Protein AF-R7UUV2-F1 (afdb_monomer)

Mean predicted aligned error: 17.32 Å

Secondary structure (DSSP, 8-state):
--PPPP-------HHHHHHHHHHHHHHHHHHHHHHHHHTPPP----TT-EEEEBPSS--TTS-SB-SS-EEEEEEETTEEEEE-TTS-EEEEEGGGEEE---------------------------------PPP-S-----PPPGGGTT-----

Foldseek 3Di:
DDDDDPPPPPPVPVVVVVVVVVVVVVVVVVVVVVCVVVVPDDDDDDFQFWKWFADPDDDPPDDRTDPFIWTFHDDDPQWTWTAGPVGDIDIDGVVRIDTDDDPPPDPPPDPDPDPDDPDPPDPDDDDDDDPDDDDPDPPDPDDDDPVCPPDDDDD

Solvent-accessible surface area (backbone atoms only — not comparable to full-atom values): 10470 Å² total; per-residue (Å²): 134,87,80,81,77,76,81,74,81,69,75,87,46,70,65,60,50,52,52,52,48,54,52,52,51,52,51,51,52,55,50,50,54,53,34,62,75,69,64,64,73,92,81,88,79,56,77,67,40,43,26,27,43,51,52,86,88,62,60,95,86,50,64,65,46,42,86,69,63,24,34,28,73,43,71,59,86,58,39,33,30,29,34,33,95,86,70,55,74,50,75,45,52,52,91,46,48,44,82,55,82,82,67,96,68,76,87,74,88,66,93,71,92,71,96,73,82,83,84,77,78,72,82,79,76,87,74,75,84,79,81,74,82,77,75,95,62,84,86,67,85,81,74,78,62,80,88,58,76,80,68,75,82,89,126

Structure (mmCIF, N/CA/C/O backbone):
data_AF-R7UUV2-F1
#
_entry.id   AF-R7UUV2-F1
#
loop_
_atom_site.group_PDB
_atom_site.id
_atom_site.type_symbol
_atom_site.label_atom_id
_atom_site.label_alt_id
_atom_site.label_comp_id
_atom_site.label_asym_id
_atom_site.label_entity_id
_atom_site.label_seq_id
_atom_site.pdbx_PDB_ins_code
_atom_site.Cartn_x
_atom_site.Cartn_y
_atom_site.Cartn_z
_atom_site.occupancy
_atom_site.B_iso_or_equiv
_atom_site.auth_seq_id
_atom_site.auth_comp_id
_atom_site.auth_asym_id
_atom_site.auth_atom_id
_atom_site.pdbx_PDB_model_num
ATOM 1 N N . MET A 1 1 ? 4.818 33.704 -16.073 1.00 50.44 1 MET A N 1
ATOM 2 C CA . MET A 1 1 ? 4.146 32.398 -16.264 1.00 50.44 1 MET A CA 1
ATOM 3 C C . MET A 1 1 ? 5.160 31.383 -16.778 1.00 50.44 1 MET A C 1
ATOM 5 O O . MET A 1 1 ? 5.879 31.710 -17.710 1.00 50.44 1 MET A O 1
ATOM 9 N N . ARG A 1 2 ? 5.256 30.185 -16.184 1.00 53.50 2 ARG A N 1
ATOM 10 C CA . ARG A 1 2 ? 6.061 29.077 -16.735 1.00 53.50 2 ARG A CA 1
ATOM 11 C C . ARG A 1 2 ? 5.182 28.264 -17.689 1.00 53.50 2 ARG A C 1
ATOM 13 O O . ARG A 1 2 ? 4.262 27.591 -17.234 1.00 53.50 2 ARG A O 1
ATOM 20 N N . GLY A 1 3 ? 5.444 28.354 -18.990 1.00 66.69 3 GLY A N 1
ATOM 21 C CA . GLY A 1 3 ? 4.808 27.497 -19.991 1.00 66.69 3 GLY A CA 1
ATOM 22 C C . GLY A 1 3 ? 5.299 26.055 -19.858 1.00 66.69 3 GLY A C 1
ATOM 23 O O . GLY A 1 3 ? 6.485 25.821 -19.623 1.00 66.69 3 GLY A O 1
ATOM 24 N N . LYS A 1 4 ? 4.391 25.083 -19.977 1.00 71.19 4 LYS A N 1
ATOM 25 C CA . LYS A 1 4 ? 4.761 23.670 -20.115 1.00 71.19 4 LYS A CA 1
ATOM 26 C C . LYS A 1 4 ? 5.322 23.487 -21.524 1.00 71.19 4 LYS A C 1
ATOM 28 O O . LYS A 1 4 ? 4.638 23.815 -22.489 1.00 71.19 4 LYS A O 1
ATOM 33 N N . LEU A 1 5 ? 6.554 22.997 -21.639 1.00 67.56 5 LEU A N 1
ATOM 34 C CA . LEU A 1 5 ? 7.095 22.598 -22.936 1.00 67.56 5 LEU A CA 1
ATOM 35 C C . LEU A 1 5 ? 6.288 21.391 -23.444 1.00 67.56 5 LEU A C 1
ATOM 37 O O . LEU A 1 5 ? 5.995 20.494 -22.645 1.00 67.56 5 LEU A O 1
ATOM 41 N N . PRO A 1 6 ? 5.888 21.366 -24.727 1.00 69.94 6 PRO A N 1
ATOM 42 C CA . PRO A 1 6 ? 5.201 20.217 -25.296 1.00 69.94 6 PRO A CA 1
ATOM 43 C C . PRO A 1 6 ? 6.094 18.980 -25.171 1.00 69.94 6 PRO A C 1
ATOM 45 O O . PRO A 1 6 ? 7.307 19.056 -25.372 1.00 69.94 6 PRO A O 1
ATOM 48 N N . SER A 1 7 ? 5.489 17.843 -24.822 1.00 64.94 7 SER A N 1
ATOM 49 C CA . SER A 1 7 ? 6.172 16.552 -24.864 1.00 64.94 7 SER A CA 1
ATOM 50 C C . SER A 1 7 ? 6.631 16.330 -26.299 1.00 64.94 7 SER A C 1
ATOM 52 O O . SER A 1 7 ? 5.799 16.079 -27.170 1.00 64.94 7 SER A O 1
ATOM 54 N N . ALA A 1 8 ? 7.935 16.444 -26.562 1.00 57.72 8 ALA A N 1
ATOM 55 C CA . ALA A 1 8 ? 8.485 15.975 -27.819 1.00 57.72 8 ALA A CA 1
ATOM 56 C C . ALA A 1 8 ? 8.132 14.488 -27.895 1.00 57.72 8 ALA A C 1
ATOM 58 O O . ALA A 1 8 ? 8.580 13.693 -27.068 1.00 57.72 8 ALA A O 1
ATOM 59 N N . CYS A 1 9 ? 7.263 14.128 -28.838 1.00 51.28 9 CYS A N 1
ATOM 60 C CA . CYS A 1 9 ? 7.176 12.763 -29.316 1.00 51.28 9 CYS A CA 1
ATOM 61 C C . CYS A 1 9 ? 8.568 12.471 -29.870 1.00 51.28 9 CYS A C 1
ATOM 63 O O . CYS A 1 9 ? 8.896 12.892 -30.978 1.00 51.28 9 CYS A O 1
ATOM 65 N N . THR A 1 10 ? 9.448 11.908 -29.041 1.00 62.38 10 THR A N 1
ATOM 66 C CA . THR A 1 10 ? 10.741 11.473 -29.539 1.00 62.38 10 THR A CA 1
ATOM 67 C C . THR A 1 10 ? 10.451 10.408 -30.588 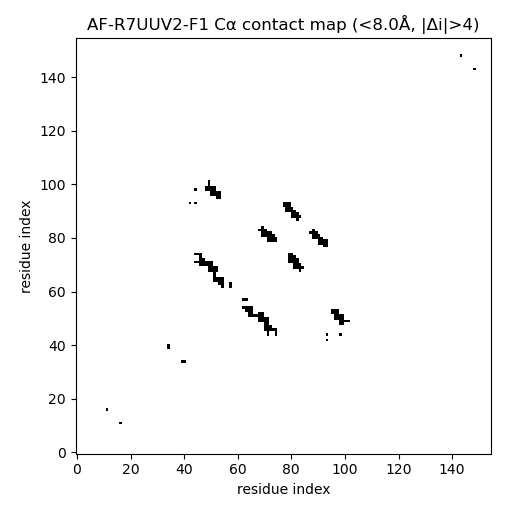1.00 62.38 10 THR A C 1
ATOM 69 O O . THR A 1 10 ? 9.662 9.494 -30.311 1.00 62.38 10 THR A O 1
ATOM 72 N N . PRO A 1 11 ? 11.039 10.523 -31.791 1.00 57.66 11 PRO A N 1
ATOM 73 C CA . PRO A 1 11 ? 11.052 9.428 -32.740 1.00 57.66 11 PRO A CA 1
ATOM 74 C C . PRO A 1 11 ? 11.468 8.159 -31.999 1.00 57.66 11 PRO A C 1
ATOM 76 O O . PRO A 1 11 ? 12.318 8.197 -31.105 1.00 57.66 11 PRO A O 1
ATOM 79 N N . GLN A 1 12 ? 10.803 7.050 -32.304 1.00 66.06 12 GLN A N 1
ATOM 80 C CA . GLN A 1 12 ? 11.142 5.743 -31.762 1.00 66.06 12 GLN A CA 1
ATOM 81 C C . GLN A 1 12 ? 12.478 5.287 -32.354 1.00 66.06 12 GLN A C 1
ATOM 83 O O . GLN A 1 12 ? 12.521 4.398 -33.199 1.00 66.06 12 GLN A O 1
ATOM 88 N N . ASP A 1 13 ? 13.568 5.929 -31.935 1.00 79.12 13 ASP A N 1
ATOM 89 C CA . ASP A 1 13 ? 14.907 5.521 -32.316 1.00 79.12 13 ASP A CA 1
ATOM 90 C C . ASP A 1 13 ? 15.093 4.090 -31.801 1.00 79.12 13 ASP A C 1
ATOM 92 O O . ASP A 1 13 ? 14.950 3.845 -30.591 1.00 79.12 13 ASP A O 1
ATOM 96 N N . PRO A 1 14 ? 15.387 3.120 -32.684 1.00 82.69 14 PRO A N 1
ATOM 97 C CA . PRO A 1 14 ? 15.448 1.714 -32.301 1.00 82.69 14 PRO A CA 1
ATOM 98 C C . PRO A 1 14 ? 16.496 1.485 -31.207 1.00 82.69 14 PRO A C 1
ATOM 100 O O . PRO A 1 14 ? 16.319 0.635 -30.335 1.00 82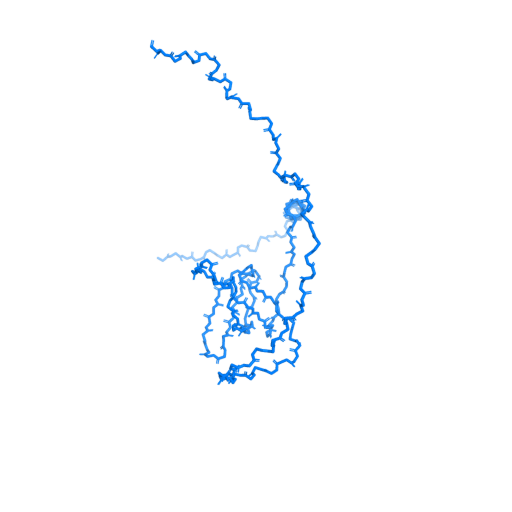.69 14 PRO A O 1
ATOM 103 N N . ASP A 1 15 ? 17.556 2.290 -31.190 1.00 86.62 15 ASP A N 1
ATOM 104 C CA . ASP A 1 15 ? 18.599 2.216 -30.173 1.00 86.62 15 ASP A CA 1
ATOM 105 C C . ASP A 1 15 ? 18.167 2.829 -28.833 1.00 86.62 15 ASP A C 1
ATOM 107 O O . ASP A 1 15 ? 18.500 2.287 -27.777 1.00 86.62 15 ASP A O 1
ATOM 111 N N . ALA A 1 16 ? 17.336 3.878 -28.839 1.00 85.62 16 ALA A N 1
ATOM 112 C CA . ALA A 1 16 ? 16.751 4.418 -27.612 1.00 85.62 16 ALA A CA 1
ATOM 113 C C . ALA A 1 16 ? 15.772 3.425 -26.964 1.00 85.62 16 ALA A C 1
ATOM 115 O O . ALA A 1 16 ? 15.693 3.346 -25.735 1.00 85.62 16 ALA A O 1
ATOM 116 N N . ILE A 1 17 ? 15.046 2.642 -27.772 1.00 87.88 17 ILE A N 1
ATOM 117 C CA . ILE A 1 17 ? 1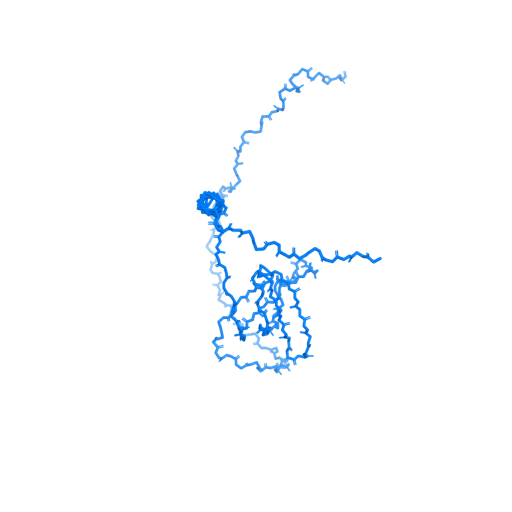4.181 1.558 -27.283 1.00 87.88 17 ILE A CA 1
ATOM 118 C C . ILE A 1 17 ? 15.028 0.460 -26.633 1.00 87.88 17 ILE A C 1
ATOM 120 O O . ILE A 1 17 ? 14.804 0.145 -25.463 1.00 87.88 17 ILE A O 1
ATOM 124 N N . LYS A 1 18 ? 16.061 -0.043 -27.322 1.00 92.44 18 LYS A N 1
ATOM 125 C CA . LYS A 1 18 ? 16.984 -1.051 -26.765 1.00 92.44 18 LYS A CA 1
ATOM 126 C C . LYS A 1 18 ? 17.638 -0.581 -25.461 1.00 92.44 18 LYS A C 1
ATOM 128 O O . LYS A 1 18 ? 17.770 -1.353 -24.509 1.00 92.44 18 LYS A O 1
ATOM 133 N N . MET A 1 19 ? 18.028 0.693 -25.378 1.00 91.62 19 MET A N 1
ATOM 134 C CA . MET A 1 19 ? 18.618 1.257 -24.160 1.00 91.62 19 MET A CA 1
ATOM 135 C C . MET A 1 19 ? 17.617 1.275 -22.993 1.00 91.62 19 MET A C 1
ATOM 137 O O . MET A 1 19 ? 17.968 0.930 -21.866 1.00 91.62 19 MET A O 1
ATOM 141 N N . LYS A 1 20 ? 16.347 1.614 -23.248 1.00 92.94 20 LYS A N 1
ATOM 142 C CA . LYS A 1 20 ? 15.286 1.560 -22.226 1.00 92.94 20 LYS A CA 1
ATOM 143 C C . LYS A 1 20 ? 14.996 0.131 -21.774 1.00 92.94 20 LYS A C 1
ATOM 145 O O . LYS A 1 20 ? 14.803 -0.108 -20.582 1.00 92.94 20 LYS A O 1
ATOM 150 N N . GLU A 1 21 ? 14.968 -0.821 -22.702 1.00 95.44 21 GLU A N 1
ATOM 151 C CA . GLU A 1 21 ? 14.731 -2.231 -22.393 1.00 95.44 21 GLU A CA 1
ATOM 152 C C . GLU A 1 21 ? 15.842 -2.801 -21.510 1.00 95.44 21 GLU A C 1
ATOM 154 O O . GLU A 1 21 ? 15.554 -3.347 -20.441 1.00 95.44 21 GLU A O 1
ATOM 159 N N . THR A 1 22 ? 17.102 -2.607 -21.903 1.00 96.06 22 THR A N 1
ATOM 160 C CA . THR A 1 22 ? 18.278 -3.070 -21.145 1.00 96.06 22 THR A CA 1
ATOM 161 C C . THR A 1 22 ? 18.335 -2.466 -19.741 1.00 96.06 22 THR A C 1
ATOM 163 O O . THR A 1 22 ? 18.517 -3.202 -18.766 1.00 96.06 22 THR A O 1
ATOM 166 N N . ASP A 1 23 ? 18.079 -1.163 -19.603 1.00 97.31 23 ASP A N 1
ATOM 167 C CA . ASP A 1 23 ? 17.964 -0.493 -18.302 1.00 97.31 23 ASP A CA 1
ATOM 168 C C . ASP A 1 23 ? 16.815 -1.072 -17.455 1.00 97.31 23 ASP A C 1
ATOM 170 O O . ASP A 1 23 ? 16.992 -1.376 -16.271 1.00 97.31 23 ASP A O 1
ATOM 174 N N . SER A 1 24 ? 15.644 -1.320 -18.054 1.00 97.12 24 SER A N 1
ATOM 175 C CA . SER A 1 24 ? 14.506 -1.921 -17.344 1.00 97.12 24 SER A CA 1
ATOM 176 C C . SER A 1 24 ? 14.820 -3.330 -16.823 1.00 97.12 24 SER A C 1
ATOM 178 O O . SER A 1 24 ? 14.424 -3.686 -15.708 1.00 97.12 24 SER A O 1
ATOM 180 N N . ILE A 1 25 ? 15.575 -4.123 -17.592 1.00 97.81 25 ILE A N 1
ATOM 181 C CA . ILE A 1 25 ? 16.018 -5.468 -17.212 1.00 97.81 25 ILE A CA 1
ATOM 182 C C . ILE A 1 25 ? 17.015 -5.380 -16.053 1.00 97.81 25 ILE A C 1
ATOM 184 O O . ILE A 1 25 ? 16.858 -6.088 -15.052 1.00 97.81 25 ILE A O 1
ATOM 188 N N . ALA A 1 26 ? 17.998 -4.478 -16.137 1.00 98.00 26 ALA A N 1
ATOM 189 C CA . ALA A 1 26 ? 18.980 -4.264 -15.077 1.00 98.00 26 ALA A CA 1
ATOM 190 C C . ALA A 1 26 ? 18.309 -3.834 -13.758 1.00 98.00 26 ALA A C 1
ATOM 192 O O . ALA A 1 26 ? 18.585 -4.410 -12.700 1.00 98.00 26 ALA A O 1
ATOM 193 N N . LYS A 1 27 ? 17.350 -2.901 -13.820 1.00 97.69 27 LYS A N 1
ATOM 194 C CA . LYS A 1 27 ? 16.554 -2.462 -12.662 1.00 97.69 27 LYS A CA 1
ATOM 195 C C . LYS A 1 27 ? 15.727 -3.596 -12.057 1.00 97.69 27 LYS A C 1
ATOM 197 O O . LYS A 1 27 ? 15.714 -3.747 -10.835 1.00 97.69 27 LYS A O 1
ATOM 202 N N . LYS A 1 28 ? 15.085 -4.433 -12.882 1.00 97.69 28 LYS A N 1
ATOM 203 C CA . LYS A 1 28 ? 14.345 -5.621 -12.413 1.00 97.69 28 LYS A CA 1
ATOM 204 C C . LYS A 1 28 ? 15.265 -6.611 -11.694 1.00 97.69 28 LYS A C 1
ATOM 206 O O . LYS A 1 28 ? 14.908 -7.088 -10.617 1.00 97.69 28 LYS A O 1
ATOM 211 N N . LYS A 1 29 ? 16.462 -6.872 -12.234 1.00 98.19 29 LYS A N 1
ATOM 212 C CA . LYS A 1 29 ? 17.468 -7.746 -11.606 1.00 98.19 29 LYS A CA 1
ATOM 213 C C . LYS A 1 29 ? 17.922 -7.202 -10.250 1.00 98.19 29 LYS A C 1
ATOM 215 O O . LYS A 1 29 ? 17.938 -7.945 -9.270 1.00 98.19 29 LYS A O 1
ATOM 220 N N . MET A 1 30 ? 18.239 -5.909 -10.179 1.00 98.06 30 MET A N 1
ATOM 221 C CA . MET A 1 30 ? 18.662 -5.257 -8.937 1.00 98.06 30 MET A CA 1
ATOM 222 C C . MET A 1 30 ? 17.556 -5.276 -7.874 1.00 98.06 30 MET A C 1
ATOM 224 O O . MET A 1 30 ? 17.826 -5.607 -6.719 1.00 98.06 30 MET A O 1
ATOM 228 N N . LYS A 1 31 ? 16.305 -4.996 -8.269 1.00 96.38 31 LYS A N 1
ATOM 229 C CA . LYS A 1 31 ? 15.136 -5.085 -7.384 1.00 96.38 31 LYS A CA 1
ATOM 230 C C . LYS A 1 31 ? 14.956 -6.496 -6.834 1.00 96.38 31 LYS A C 1
ATOM 232 O O . LYS A 1 31 ? 14.861 -6.655 -5.623 1.00 96.38 31 LYS A O 1
ATOM 237 N N . ARG A 1 32 ? 14.961 -7.512 -7.704 1.00 96.69 32 ARG A N 1
ATOM 238 C CA . ARG A 1 32 ? 14.812 -8.919 -7.306 1.00 96.69 32 ARG A CA 1
ATOM 239 C C . ARG A 1 32 ? 15.868 -9.328 -6.279 1.00 96.69 32 ARG A C 1
ATOM 241 O O . ARG A 1 32 ? 15.513 -9.854 -5.233 1.00 96.69 32 ARG A O 1
ATOM 248 N N . TYR A 1 33 ? 17.139 -9.024 -6.542 1.00 97.50 33 TYR A N 1
ATOM 249 C CA . TYR A 1 33 ? 18.225 -9.331 -5.609 1.00 97.50 33 TYR A CA 1
ATOM 250 C C . TYR A 1 33 ? 18.029 -8.647 -4.248 1.00 97.50 33 TYR A C 1
ATOM 252 O O . TYR A 1 33 ? 18.201 -9.274 -3.203 1.00 97.50 33 TYR A O 1
ATOM 260 N N . ALA A 1 34 ? 17.648 -7.367 -4.246 1.00 97.06 34 ALA A N 1
ATOM 261 C CA . ALA A 1 34 ? 17.397 -6.633 -3.011 1.00 97.06 34 ALA A CA 1
ATOM 262 C C . ALA A 1 34 ? 16.205 -7.208 -2.225 1.00 97.06 34 ALA A C 1
ATOM 264 O O . ALA A 1 34 ? 16.319 -7.386 -1.012 1.00 97.06 34 ALA A O 1
ATOM 265 N N . ASP A 1 35 ? 15.101 -7.518 -2.909 1.00 95.38 35 ASP A N 1
ATOM 266 C CA . ASP A 1 35 ? 13.891 -8.088 -2.309 1.00 95.38 35 ASP A CA 1
ATOM 267 C C . ASP A 1 35 ? 14.175 -9.474 -1.702 1.00 95.38 35 ASP A C 1
ATOM 269 O O . ASP A 1 35 ? 13.841 -9.715 -0.543 1.00 95.38 35 ASP A O 1
ATOM 273 N N . GLU A 1 36 ? 14.875 -10.352 -2.428 1.00 95.94 36 GLU A N 1
ATOM 274 C CA . GLU A 1 36 ? 15.259 -11.689 -1.953 1.00 95.94 36 GLU A CA 1
ATOM 275 C C . GLU A 1 36 ? 16.197 -11.618 -0.739 1.00 95.94 36 GLU A C 1
ATOM 277 O O . GLU A 1 36 ? 15.959 -12.276 0.274 1.00 95.94 36 GLU A O 1
ATOM 282 N N . ARG A 1 37 ? 17.240 -10.777 -0.790 1.00 97.25 37 ARG A N 1
ATOM 283 C CA . ARG A 1 37 ? 18.217 -10.650 0.308 1.00 97.25 37 ARG A CA 1
ATOM 284 C C . ARG A 1 37 ? 17.615 -10.049 1.573 1.00 97.25 37 ARG A C 1
ATOM 286 O O . ARG A 1 37 ? 18.090 -10.355 2.664 1.00 97.25 37 ARG A O 1
ATOM 293 N N . ARG A 1 38 ? 16.600 -9.192 1.435 1.00 95.31 38 ARG A N 1
ATOM 294 C CA . ARG A 1 38 ? 15.871 -8.594 2.563 1.00 95.31 38 ARG A CA 1
ATOM 295 C C . ARG A 1 38 ? 14.696 -9.449 3.039 1.00 95.31 38 ARG A C 1
ATOM 297 O O . ARG A 1 38 ? 14.125 -9.131 4.077 1.00 95.31 38 ARG A O 1
ATOM 304 N N . GLY A 1 39 ? 14.334 -10.509 2.313 1.00 93.38 39 GLY A N 1
ATOM 305 C CA . GLY A 1 39 ? 13.149 -11.311 2.611 1.00 93.38 39 GLY A CA 1
ATOM 306 C C . GLY A 1 39 ? 11.844 -10.527 2.443 1.00 93.38 39 GLY A C 1
ATOM 307 O O . GLY A 1 39 ? 10.891 -10.758 3.189 1.00 93.38 39 GLY A O 1
ATOM 308 N N . THR A 1 40 ? 11.800 -9.575 1.503 1.00 89.88 40 THR A N 1
ATOM 309 C CA . THR A 1 40 ? 10.602 -8.776 1.225 1.00 89.88 40 THR A CA 1
ATOM 310 C C . THR A 1 40 ? 9.483 -9.694 0.745 1.00 89.88 40 THR A C 1
ATOM 312 O O . THR A 1 40 ? 9.599 -10.337 -0.297 1.00 89.88 40 THR A O 1
ATOM 315 N N . ARG A 1 41 ? 8.372 -9.733 1.484 1.00 87.62 41 ARG A N 1
ATOM 316 C CA . ARG A 1 41 ? 7.161 -10.445 1.069 1.00 87.62 41 ARG A CA 1
ATOM 317 C C . ARG A 1 41 ? 6.197 -9.460 0.410 1.00 87.62 41 ARG A C 1
ATOM 319 O O . ARG A 1 41 ? 5.927 -8.419 1.015 1.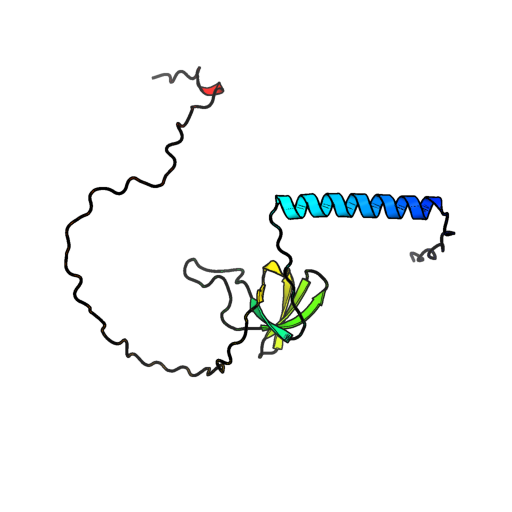00 87.62 41 ARG A O 1
ATOM 326 N N . PRO A 1 42 ? 5.679 -9.750 -0.796 1.00 84.00 42 PRO A N 1
ATOM 327 C CA . PRO A 1 42 ? 4.623 -8.932 -1.365 1.00 84.00 42 PRO A CA 1
ATOM 328 C C . PRO A 1 42 ? 3.378 -9.046 -0.480 1.00 84.00 42 PRO A C 1
ATOM 330 O O . PRO A 1 4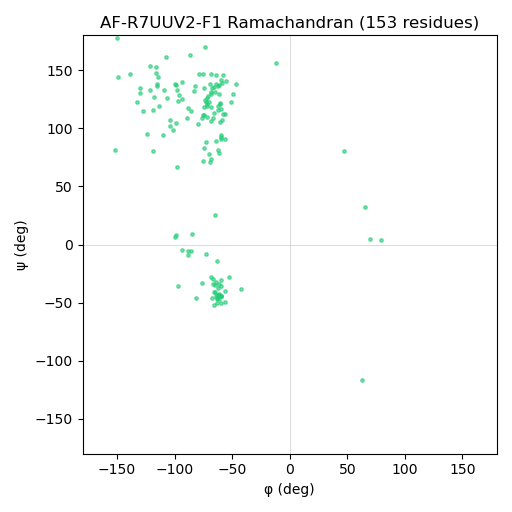2 ? 3.048 -10.126 0.009 1.00 84.00 42 PRO A O 1
ATOM 333 N N . GLN A 1 43 ? 2.716 -7.919 -0.249 1.00 82.88 43 GLN A N 1
ATOM 334 C CA . GLN A 1 43 ? 1.418 -7.871 0.412 1.00 82.88 43 GLN A CA 1
ATOM 335 C C . GLN A 1 43 ? 0.422 -7.282 -0.572 1.00 82.88 43 GLN A C 1
ATOM 337 O O . GLN A 1 43 ? 0.677 -6.215 -1.137 1.00 82.88 43 GLN A O 1
ATOM 342 N N . TYR A 1 44 ? -0.677 -7.997 -0.776 1.00 87.00 44 TYR A N 1
ATOM 343 C CA . TYR A 1 44 ? -1.754 -7.598 -1.666 1.00 87.00 44 TYR A CA 1
ATOM 344 C C . TYR A 1 44 ? -2.963 -7.223 -0.821 1.00 87.00 44 TYR A C 1
ATOM 346 O O . TYR A 1 44 ? -3.304 -7.925 0.131 1.00 87.00 44 TYR A O 1
ATOM 354 N N . PHE A 1 45 ? -3.551 -6.087 -1.164 1.00 92.44 45 PHE A N 1
ATOM 355 C CA . PHE A 1 45 ? -4.766 -5.573 -0.564 1.00 92.44 45 PHE A CA 1
ATOM 356 C C . PHE A 1 45 ? -5.694 -5.224 -1.709 1.00 92.44 45 PHE A C 1
ATOM 358 O O . PHE A 1 45 ? -5.278 -4.526 -2.638 1.00 92.44 45 PHE A O 1
ATOM 365 N N . ASP A 1 46 ? -6.922 -5.697 -1.611 1.00 92.88 46 ASP A N 1
ATOM 366 C CA . ASP 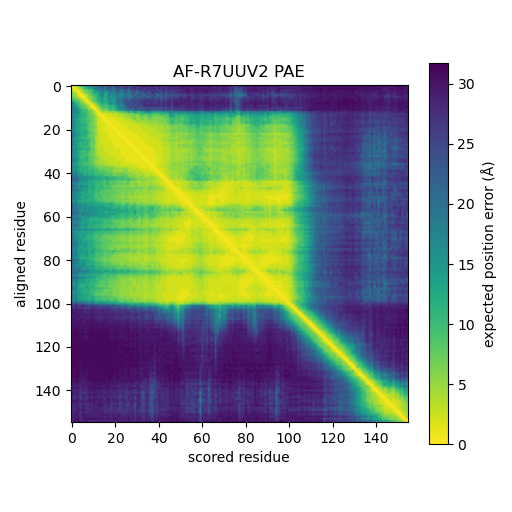A 1 46 ? -7.969 -5.433 -2.576 1.00 92.88 46 ASP A CA 1
ATOM 367 C C . ASP A 1 46 ? -8.994 -4.472 -1.975 1.00 92.88 46 ASP A C 1
ATOM 369 O O . ASP A 1 46 ? -9.067 -4.254 -0.760 1.00 92.88 46 ASP A O 1
ATOM 373 N N . MET A 1 47 ? -9.778 -3.841 -2.845 1.00 94.06 47 MET A N 1
ATOM 374 C CA . MET A 1 47 ? -10.898 -3.019 -2.394 1.00 94.06 47 MET A CA 1
ATOM 375 C C . MET A 1 47 ? -11.871 -3.885 -1.587 1.00 94.06 47 MET A C 1
ATOM 377 O O . MET A 1 47 ? -12.127 -5.029 -1.954 1.00 94.06 47 MET A O 1
ATOM 381 N N . LYS A 1 48 ? -12.432 -3.310 -0.521 1.00 93.75 48 LYS A N 1
ATOM 382 C CA . LYS A 1 48 ? -13.334 -3.962 0.439 1.00 93.75 48 LYS A CA 1
ATOM 383 C C . LYS A 1 48 ? -12.716 -5.020 1.355 1.00 93.75 48 LYS A C 1
ATOM 385 O O . LYS A 1 48 ? -13.429 -5.613 2.161 1.00 93.75 48 LYS A O 1
ATOM 390 N N . ASP A 1 49 ? -11.401 -5.233 1.305 1.00 94.12 49 ASP A N 1
ATOM 391 C CA . ASP A 1 49 ? -10.737 -6.054 2.317 1.00 94.12 49 ASP A CA 1
ATOM 392 C C . ASP A 1 49 ? -10.913 -5.431 3.710 1.00 94.12 49 ASP A C 1
ATOM 394 O O . ASP A 1 49 ? -10.730 -4.220 3.892 1.00 94.12 49 ASP A O 1
ATOM 398 N N . ARG A 1 50 ? -11.205 -6.266 4.716 1.00 94.62 50 ARG A N 1
ATOM 399 C CA . ARG A 1 50 ? -11.169 -5.848 6.121 1.00 94.62 50 ARG A CA 1
ATOM 400 C C . ARG A 1 50 ? -9.739 -5.927 6.646 1.00 94.62 50 ARG A C 1
ATOM 402 O O . ARG A 1 50 ? -9.019 -6.912 6.459 1.00 94.62 50 ARG A O 1
ATOM 409 N N . VAL A 1 51 ? -9.307 -4.855 7.301 1.00 95.38 51 VAL A N 1
ATOM 410 C CA . VAL A 1 51 ? -7.939 -4.698 7.798 1.00 95.38 51 VAL A CA 1
ATOM 411 C C . VAL A 1 51 ? -7.916 -4.068 9.187 1.00 95.38 51 VAL A C 1
ATOM 413 O O . VAL A 1 51 ? -8.721 -3.197 9.512 1.00 95.38 51 VAL A O 1
ATOM 416 N N . LEU A 1 52 ? -6.943 -4.463 10.006 1.00 96.00 52 LEU A N 1
ATOM 417 C CA . LEU A 1 52 ? -6.631 -3.795 11.268 1.00 96.00 52 LEU A CA 1
ATOM 418 C C . LEU A 1 52 ? -5.533 -2.755 11.060 1.00 96.00 52 LEU A C 1
ATOM 420 O O . LEU A 1 52 ? -4.548 -3.000 10.358 1.00 96.00 52 LEU A O 1
ATOM 424 N N . VAL A 1 53 ? -5.668 -1.606 11.719 1.00 95.69 53 VAL A N 1
ATOM 425 C CA . VAL A 1 53 ? -4.722 -0.485 11.613 1.00 95.69 53 VAL A CA 1
ATOM 426 C C . VAL A 1 53 ? -3.737 -0.514 12.776 1.00 95.69 53 VAL A C 1
ATOM 428 O O . VAL A 1 53 ? -4.125 -0.649 13.932 1.00 95.69 53 VAL A O 1
ATOM 431 N N . LYS A 1 54 ? -2.444 -0.357 12.498 1.00 96.19 54 LYS A N 1
ATOM 432 C CA . LYS A 1 54 ? -1.395 -0.316 13.523 1.00 96.19 54 LYS A CA 1
ATOM 433 C C . LYS A 1 54 ? -1.484 0.953 14.381 1.00 96.19 54 LYS A C 1
ATOM 435 O O . LYS A 1 54 ? -1.504 2.069 13.854 1.00 96.19 54 LYS A O 1
ATOM 440 N N . ASN A 1 55 ? -1.437 0.788 15.702 1.00 94.69 55 ASN A N 1
ATOM 441 C CA . ASN A 1 55 ? -1.422 1.891 16.664 1.00 94.69 55 ASN A CA 1
ATOM 442 C C . ASN A 1 55 ? -0.062 2.612 16.633 1.00 94.69 55 ASN A C 1
ATOM 444 O O . ASN A 1 55 ? 0.988 1.981 16.774 1.00 94.69 55 ASN A O 1
ATOM 448 N N . GLN A 1 56 ? -0.072 3.936 16.432 1.00 90.88 56 GLN A N 1
ATOM 449 C CA . GLN A 1 56 ? 1.152 4.756 16.359 1.00 90.88 56 GLN A CA 1
ATOM 450 C C . GLN A 1 56 ? 1.692 5.110 17.745 1.00 90.88 56 GLN A C 1
ATOM 452 O O . GLN A 1 56 ? 2.879 4.940 18.003 1.00 90.88 56 GLN A O 1
ATOM 457 N N . ASN A 1 57 ? 0.805 5.544 18.637 1.00 89.12 57 ASN A N 1
ATOM 458 C CA . ASN A 1 57 ? 1.138 5.923 20.003 1.00 89.12 57 ASN A CA 1
ATOM 459 C C . ASN A 1 57 ? 0.537 4.868 20.927 1.00 89.12 57 ASN A C 1
ATOM 461 O O . ASN A 1 57 ? -0.647 4.941 21.243 1.00 89.12 57 ASN A O 1
ATOM 465 N N . ARG A 1 58 ? 1.330 3.858 21.292 1.00 91.31 58 ARG A N 1
ATOM 466 C CA . ARG A 1 58 ? 0.887 2.765 22.164 1.00 91.31 58 ARG A CA 1
ATOM 467 C C . ARG A 1 58 ? 1.662 2.782 23.476 1.00 91.31 58 ARG A C 1
ATOM 469 O O . ARG A 1 58 ? 2.881 2.975 23.466 1.00 91.31 58 ARG A O 1
ATOM 476 N N . ARG A 1 59 ? 0.976 2.556 24.592 1.00 94.00 59 ARG A N 1
ATOM 477 C CA . ARG A 1 59 ? 1.606 2.209 25.870 1.00 94.00 59 ARG A CA 1
ATOM 478 C C . ARG A 1 59 ? 2.113 0.767 25.806 1.00 94.00 59 ARG A C 1
ATOM 480 O O . ARG A 1 59 ? 1.840 0.028 24.862 1.00 94.00 59 ARG A O 1
ATOM 487 N N . LYS A 1 60 ? 2.893 0.360 26.809 1.00 91.31 60 LYS A N 1
ATOM 488 C CA . LYS A 1 60 ? 3.552 -0.958 26.829 1.00 91.31 60 LYS A CA 1
ATOM 489 C C . LYS A 1 60 ? 2.562 -2.132 26.802 1.00 91.31 60 LYS A C 1
ATOM 491 O O . LYS A 1 60 ? 2.897 -3.160 26.226 1.00 91.31 60 LYS A O 1
ATOM 496 N N . LEU A 1 61 ? 1.397 -1.967 27.430 1.00 94.50 61 LEU A N 1
ATOM 497 C CA . LEU A 1 61 ? 0.363 -3.001 27.557 1.00 94.50 61 LEU A CA 1
ATOM 498 C C . LEU A 1 61 ? -0.703 -2.929 26.453 1.00 94.50 61 LEU A C 1
ATOM 500 O O . LEU A 1 61 ? -1.563 -3.798 26.382 1.00 94.50 61 LEU A O 1
ATOM 504 N N . ASP A 1 62 ? -0.645 -1.918 25.584 1.00 92.75 62 ASP A N 1
ATOM 505 C CA . ASP A 1 62 ? -1.640 -1.746 24.531 1.00 92.75 62 ASP A CA 1
ATOM 506 C C . ASP A 1 62 ? -1.355 -2.695 23.359 1.00 92.75 62 ASP A C 1
ATOM 508 O O . ASP A 1 62 ? -0.199 -2.941 22.985 1.00 92.75 62 ASP A O 1
ATOM 512 N N . SER A 1 63 ? -2.421 -3.160 22.704 1.00 94.38 63 SER A N 1
ATOM 513 C CA . SER A 1 63 ? -2.303 -3.938 21.471 1.00 94.38 63 SER A CA 1
ATOM 514 C C . SER A 1 63 ? -1.556 -3.161 20.378 1.00 94.38 63 SER A C 1
ATOM 516 O O . SER A 1 63 ? -1.666 -1.939 20.223 1.00 94.38 63 SER A O 1
ATOM 518 N N . VAL A 1 64 ? -0.802 -3.898 19.560 1.00 95.88 64 VAL A N 1
ATOM 519 C CA . VAL A 1 64 ? -0.071 -3.350 18.409 1.00 95.88 64 VAL A CA 1
ATOM 520 C C . VAL A 1 64 ? -1.022 -2.799 17.347 1.00 95.88 64 VAL A C 1
ATOM 522 O O . VAL A 1 64 ? -0.689 -1.810 16.691 1.00 95.88 64 VAL A O 1
ATOM 525 N N . TYR A 1 65 ? -2.177 -3.437 17.176 1.00 95.75 65 TYR A N 1
ATOM 526 C CA . TYR A 1 65 ? -3.192 -3.064 16.199 1.00 95.75 65 TYR A CA 1
ATOM 527 C C . TYR A 1 65 ? -4.468 -2.632 16.912 1.00 95.75 65 TYR A C 1
ATOM 529 O O . TYR A 1 65 ? -4.803 -3.146 17.978 1.00 95.75 65 TYR A O 1
ATOM 537 N N . ASN A 1 66 ? -5.180 -1.688 16.308 1.00 92.44 66 ASN A N 1
ATOM 538 C CA . ASN A 1 66 ? -6.532 -1.353 16.707 1.00 92.44 66 ASN A CA 1
ATOM 539 C C . ASN A 1 66 ? -7.434 -2.564 16.442 1.00 92.44 66 ASN A C 1
ATOM 541 O O . ASN A 1 66 ? -7.361 -3.138 15.357 1.00 92.44 66 ASN A O 1
ATOM 545 N N . GLN A 1 67 ? -8.235 -2.950 17.433 1.00 90.62 67 GLN A N 1
ATOM 546 C CA . GLN A 1 67 ? -9.154 -4.086 17.334 1.00 90.62 67 GLN A CA 1
ATOM 547 C C . GLN A 1 67 ? -10.299 -3.809 16.361 1.00 90.62 67 GLN A C 1
ATOM 549 O O . GLN A 1 67 ? -10.794 -4.737 15.735 1.00 90.62 67 GLN A O 1
ATOM 554 N N . ARG A 1 68 ? -10.679 -2.537 16.182 1.00 91.69 68 ARG A N 1
ATOM 555 C CA . ARG A 1 68 ? -11.743 -2.164 15.255 1.00 91.69 68 ARG A CA 1
ATOM 556 C C . ARG A 1 68 ? -11.259 -2.327 13.814 1.00 91.69 68 ARG A C 1
ATOM 558 O O . ARG A 1 68 ? -10.287 -1.662 13.433 1.00 91.69 68 ARG A O 1
ATOM 565 N N . PRO A 1 69 ? -11.923 -3.168 13.010 1.00 94.06 69 PRO A N 1
ATOM 566 C CA . PRO A 1 69 ? -11.571 -3.353 11.617 1.00 94.06 69 PRO A CA 1
ATOM 567 C C . PRO A 1 69 ? -12.027 -2.170 10.766 1.00 94.06 69 PRO A C 1
ATOM 569 O O . PRO A 1 69 ? -13.056 -1.541 11.014 1.00 94.06 69 PRO A O 1
ATOM 572 N N . TYR A 1 70 ? -11.232 -1.885 9.743 1.00 95.88 70 TYR A N 1
ATOM 573 C CA . TYR A 1 70 ? -11.483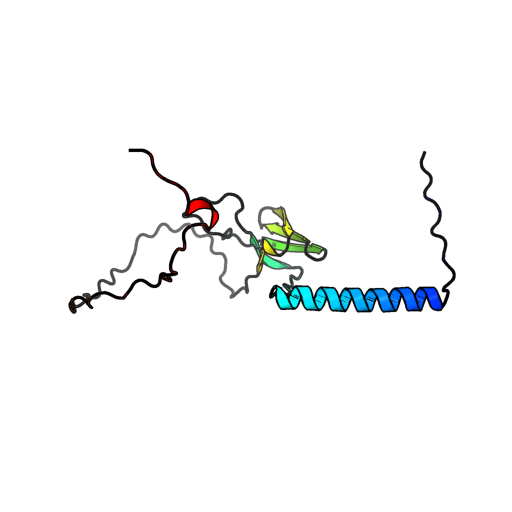 -0.871 8.730 1.00 95.88 70 TYR A CA 1
ATOM 574 C C . TYR A 1 70 ? -11.628 -1.559 7.375 1.00 95.88 70 TYR A C 1
ATOM 576 O O . TYR A 1 70 ? -11.038 -2.616 7.150 1.00 95.88 70 TYR A O 1
ATOM 584 N N . GLU A 1 71 ? -12.371 -0.945 6.467 1.00 96.44 71 GLU A N 1
ATOM 585 C CA . GLU A 1 71 ? -12.534 -1.418 5.096 1.00 96.44 71 GLU A CA 1
ATOM 586 C C . GLU A 1 71 ? -11.594 -0.654 4.161 1.00 96.44 71 GLU A C 1
ATOM 588 O O . GLU A 1 71 ? -11.434 0.564 4.274 1.00 96.44 71 GLU A O 1
ATOM 593 N N . VAL A 1 72 ? -10.938 -1.355 3.237 1.00 96.62 72 VAL A N 1
ATOM 594 C CA . VAL A 1 72 ? -10.090 -0.727 2.218 1.00 96.62 72 VAL A CA 1
ATOM 595 C C . VAL A 1 72 ? -10.954 -0.060 1.146 1.00 96.62 72 VAL A C 1
ATOM 597 O O . VAL A 1 72 ? -11.675 -0.725 0.408 1.00 96.62 72 VAL A O 1
ATOM 600 N N . VAL A 1 73 ? -10.817 1.259 1.005 1.00 97.19 73 VAL A N 1
ATOM 601 C CA . VAL A 1 73 ? -11.565 2.068 0.025 1.00 97.19 73 VAL A CA 1
ATOM 602 C C . VAL A 1 73 ? -10.752 2.324 -1.240 1.00 97.19 73 VAL A C 1
ATOM 604 O O . VAL A 1 73 ? -11.305 2.371 -2.335 1.00 97.19 73 VAL A O 1
ATOM 607 N N . ALA A 1 74 ? -9.434 2.499 -1.114 1.00 96.12 74 ALA A N 1
ATOM 608 C CA . ALA A 1 74 ? -8.564 2.737 -2.262 1.00 96.12 74 ALA A CA 1
ATOM 609 C C . ALA A 1 74 ? -7.160 2.169 -2.046 1.00 96.12 74 ALA A C 1
ATOM 611 O O . ALA A 1 74 ? -6.600 2.247 -0.949 1.00 96.12 74 ALA A O 1
ATOM 612 N N . VAL A 1 75 ? -6.568 1.659 -3.127 1.00 96.25 75 VAL A N 1
ATOM 613 C CA . VAL A 1 75 ? -5.214 1.096 -3.145 1.00 96.25 75 VAL A CA 1
ATOM 614 C C . VAL A 1 75 ? -4.412 1.757 -4.260 1.00 96.25 75 VAL A C 1
ATOM 616 O O . VAL A 1 75 ? -4.702 1.596 -5.441 1.00 96.25 75 VAL A O 1
ATOM 619 N N . ASN A 1 76 ? -3.380 2.503 -3.872 1.00 95.00 76 ASN A N 1
ATOM 620 C CA . ASN A 1 76 ? -2.460 3.214 -4.756 1.00 95.00 76 ASN A CA 1
ATOM 621 C C . ASN A 1 76 ? -1.039 2.672 -4.548 1.00 95.00 76 ASN A C 1
ATOM 623 O O . ASN A 1 76 ? -0.220 3.242 -3.818 1.00 95.00 76 ASN A O 1
ATOM 627 N N . GLY A 1 77 ? -0.746 1.529 -5.169 1.00 91.50 77 GLY A N 1
ATOM 628 C CA . GLY A 1 77 ? 0.519 0.819 -4.973 1.00 91.50 77 GLY A CA 1
ATOM 629 C C . GLY A 1 77 ? 0.674 0.364 -3.521 1.00 91.50 77 GLY A C 1
ATOM 630 O O . GLY A 1 77 ? -0.114 -0.434 -3.032 1.00 91.50 77 GLY A O 1
ATOM 631 N N . SER A 1 78 ? 1.685 0.874 -2.812 1.00 91.81 78 SER A N 1
ATOM 632 C CA . SER A 1 78 ? 1.866 0.581 -1.381 1.00 91.81 78 SER A CA 1
ATOM 633 C C . SER A 1 78 ? 1.072 1.506 -0.461 1.00 91.81 78 SER A C 1
ATOM 635 O O . SER A 1 78 ? 1.134 1.323 0.749 1.00 91.81 78 SER A O 1
ATOM 637 N N . MET A 1 79 ? 0.394 2.528 -0.984 1.00 96.06 79 MET A N 1
ATOM 638 C CA . MET A 1 79 ? -0.430 3.441 -0.196 1.00 96.06 79 MET A CA 1
ATOM 639 C C . MET A 1 79 ? -1.873 2.946 -0.188 1.00 96.06 79 MET A C 1
ATOM 641 O O . MET A 1 79 ? -2.466 2.753 -1.243 1.00 96.06 79 MET A O 1
ATOM 645 N N . ILE A 1 80 ? -2.437 2.767 0.998 1.00 97.06 80 ILE A N 1
ATOM 646 C CA . ILE A 1 80 ? -3.780 2.234 1.203 1.00 97.06 80 ILE A CA 1
ATOM 647 C C . ILE A 1 80 ? -4.589 3.261 1.973 1.00 97.06 80 ILE A C 1
ATOM 649 O O . ILE A 1 80 ? -4.120 3.791 2.986 1.00 97.06 80 ILE A O 1
ATOM 653 N N . THR A 1 81 ? -5.798 3.520 1.491 1.00 97.62 81 THR A N 1
ATOM 654 C CA . THR A 1 81 ? -6.815 4.310 2.176 1.00 97.62 81 THR A CA 1
ATOM 655 C C . THR A 1 81 ? -7.895 3.378 2.691 1.00 97.62 81 THR A C 1
ATOM 657 O O . THR A 1 81 ? -8.471 2.598 1.936 1.00 97.62 81 THR A O 1
ATOM 660 N N . THR A 1 82 ? -8.165 3.485 3.984 1.00 97.00 82 THR A N 1
ATOM 661 C CA . THR A 1 82 ? -9.158 2.689 4.704 1.00 97.00 82 THR A CA 1
ATOM 662 C C . THR A 1 82 ? -10.197 3.596 5.345 1.00 97.00 82 THR A C 1
ATOM 664 O O . THR A 1 82 ? -9.893 4.751 5.654 1.00 97.00 82 THR A O 1
ATOM 667 N N . GLU A 1 83 ? -11.402 3.086 5.550 1.00 97.06 83 GLU A N 1
ATOM 668 C CA . GLU A 1 83 ? -12.524 3.787 6.167 1.00 97.06 83 GLU A CA 1
ATOM 669 C C . GLU A 1 83 ? -13.126 2.921 7.276 1.00 97.06 83 GLU A C 1
ATOM 671 O O . GLU A 1 83 ? -13.271 1.709 7.133 1.00 97.06 83 GLU A O 1
ATOM 676 N N . ALA A 1 84 ? -13.406 3.533 8.424 1.00 94.56 84 ALA A N 1
ATOM 677 C CA . ALA A 1 84 ? -14.136 2.883 9.508 1.00 94.56 84 ALA A CA 1
ATOM 678 C C . ALA A 1 84 ? -15.648 3.043 9.319 1.00 94.56 84 ALA A C 1
ATOM 680 O O . ALA A 1 84 ? -16.101 3.970 8.650 1.00 94.56 84 ALA A O 1
ATOM 681 N N . LYS A 1 85 ? -16.432 2.214 10.024 1.00 91.69 85 LYS A N 1
ATOM 682 C CA . LYS A 1 85 ? -17.906 2.308 10.070 1.00 91.69 85 LYS A CA 1
ATOM 683 C C . LYS A 1 85 ? -18.414 3.709 10.460 1.00 91.69 85 LYS A C 1
ATOM 685 O O . LYS A 1 85 ? -19.482 4.122 10.034 1.00 91.69 85 LYS A O 1
ATOM 690 N N . ASN A 1 86 ? -17.632 4.470 11.229 1.00 91.94 86 ASN A N 1
ATOM 691 C CA . ASN A 1 86 ? -17.951 5.844 11.636 1.00 91.94 86 ASN A CA 1
ATOM 692 C C . ASN A 1 86 ? -17.547 6.929 10.610 1.00 91.94 86 ASN A C 1
ATOM 694 O O . ASN A 1 86 ? -17.550 8.112 10.947 1.00 91.94 86 ASN A O 1
ATOM 698 N N . GLY A 1 87 ? -17.125 6.551 9.398 1.00 92.94 87 GLY A N 1
ATOM 699 C CA . GLY A 1 87 ? -16.708 7.471 8.331 1.00 92.94 87 GLY A CA 1
ATOM 700 C C . GLY A 1 87 ? -15.288 8.034 8.473 1.00 92.94 87 GLY A C 1
ATOM 701 O O . GLY A 1 87 ? -14.857 8.865 7.671 1.00 92.94 87 GLY A O 1
ATOM 702 N N . LYS A 1 88 ? -14.510 7.610 9.480 1.00 94.62 88 LYS A N 1
ATOM 703 C CA . LYS A 1 88 ? -13.119 8.059 9.630 1.00 94.62 88 LYS A CA 1
ATOM 704 C C . LYS A 1 88 ? -12.222 7.393 8.590 1.00 94.62 88 LYS A C 1
ATOM 706 O O . LYS A 1 88 ? -12.088 6.171 8.577 1.00 94.62 88 LYS A O 1
ATOM 711 N N . ARG A 1 89 ? -11.513 8.207 7.803 1.00 96.12 89 ARG A N 1
ATOM 712 C CA . ARG A 1 89 ? -10.556 7.739 6.789 1.00 96.12 89 ARG A CA 1
ATOM 713 C C . ARG A 1 89 ? -9.110 7.795 7.263 1.00 96.12 89 ARG A C 1
ATOM 715 O O . ARG A 1 89 ? -8.679 8.773 7.876 1.00 96.12 89 ARG A O 1
ATOM 722 N N . ILE A 1 90 ? -8.342 6.756 6.947 1.00 95.69 90 ILE A N 1
ATOM 723 C CA . ILE A 1 90 ? -6.916 6.645 7.265 1.00 95.69 90 ILE A CA 1
ATOM 724 C C . ILE A 1 90 ? -6.154 6.195 6.021 1.00 95.69 90 ILE A C 1
ATOM 726 O O . ILE A 1 90 ? -6.401 5.111 5.496 1.00 95.69 90 ILE A O 1
ATOM 730 N N . THR A 1 91 ? -5.173 6.998 5.602 1.00 97.12 91 THR A N 1
ATOM 731 C CA . THR A 1 91 ? -4.285 6.688 4.472 1.00 97.12 91 THR A CA 1
ATOM 732 C C . THR A 1 91 ? -2.854 6.475 4.952 1.00 97.12 91 THR A C 1
ATOM 734 O O . THR A 1 91 ? -2.256 7.395 5.518 1.00 97.12 91 THR A O 1
ATOM 737 N N . ARG A 1 92 ? -2.288 5.279 4.739 1.00 96.50 92 ARG A N 1
ATOM 738 C CA . ARG A 1 92 ? -0.907 4.918 5.128 1.00 96.50 92 ARG A CA 1
ATOM 739 C C . ARG A 1 92 ? -0.293 3.876 4.192 1.00 96.50 92 ARG A C 1
ATOM 741 O O . ARG A 1 92 ? -0.924 3.418 3.251 1.00 96.50 92 ARG A O 1
ATOM 748 N N . ASN A 1 93 ? 0.972 3.527 4.430 1.00 95.25 93 ASN A N 1
ATOM 749 C CA . ASN A 1 93 ? 1.616 2.422 3.726 1.00 95.25 93 ASN A CA 1
ATOM 750 C C . ASN A 1 93 ? 0.996 1.074 4.151 1.00 95.25 93 ASN A C 1
ATOM 752 O O . ASN A 1 93 ? 0.664 0.904 5.321 1.00 95.25 93 ASN A O 1
ATOM 756 N N . ALA A 1 94 ? 0.931 0.117 3.227 1.00 94.00 94 ALA A N 1
ATOM 757 C CA . ALA A 1 94 ? 0.499 -1.268 3.406 1.00 94.00 94 ALA A CA 1
ATOM 758 C C . ALA A 1 94 ? 1.019 -1.940 4.691 1.00 94.00 94 ALA A C 1
ATOM 760 O O .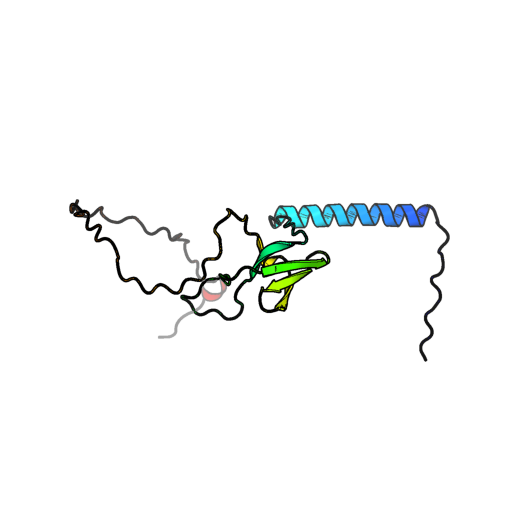 ALA A 1 94 ? 0.275 -2.627 5.376 1.00 94.00 94 ALA A O 1
ATOM 761 N N . SER A 1 95 ? 2.266 -1.668 5.085 1.00 92.75 95 SER A N 1
ATOM 762 C CA . SER A 1 95 ? 2.887 -2.191 6.318 1.00 92.75 95 SER A CA 1
ATOM 763 C C . SER A 1 95 ? 2.225 -1.759 7.637 1.00 92.75 95 SER A C 1
ATOM 765 O O . SER A 1 95 ? 2.526 -2.324 8.690 1.00 92.75 95 SER A O 1
ATOM 767 N N . PHE A 1 96 ? 1.360 -0.743 7.613 1.00 95.25 96 PHE A N 1
ATOM 768 C CA . PHE A 1 96 ? 0.579 -0.309 8.776 1.00 95.25 96 PHE A CA 1
ATOM 769 C C . PHE A 1 96 ? -0.747 -1.051 8.907 1.00 95.25 96 PHE A C 1
ATOM 771 O O . PHE A 1 96 ? -1.441 -0.853 9.904 1.00 95.25 96 PHE A O 1
ATOM 778 N N . PHE A 1 97 ? -1.093 -1.885 7.933 1.00 95.25 97 PHE A N 1
ATOM 779 C CA . PHE A 1 97 ? -2.343 -2.617 7.900 1.00 95.25 97 PHE A CA 1
ATOM 780 C C . PHE A 1 97 ? -2.070 -4.111 8.020 1.00 95.25 97 PHE A C 1
ATOM 782 O O . PHE A 1 97 ? -1.077 -4.625 7.504 1.00 95.25 97 PHE A O 1
ATOM 789 N N . LYS A 1 98 ? -2.957 -4.814 8.718 1.00 94.00 98 LYS A N 1
ATOM 790 C CA . LYS A 1 98 ? -2.971 -6.274 8.768 1.00 94.00 98 LYS A CA 1
ATOM 791 C C . LYS A 1 98 ? -4.302 -6.749 8.202 1.00 94.00 98 LYS A C 1
ATOM 793 O O . LYS A 1 98 ? -5.335 -6.446 8.792 1.00 94.00 98 LYS A O 1
ATOM 798 N N . LYS A 1 99 ? -4.271 -7.466 7.076 1.00 94.12 99 LYS A N 1
ATOM 799 C CA . LYS A 1 99 ? -5.463 -8.107 6.505 1.00 94.12 99 LYS A CA 1
ATOM 800 C C . LYS A 1 99 ? -6.011 -9.142 7.485 1.00 94.12 99 LYS A C 1
ATOM 802 O O . LYS A 1 99 ? -5.230 -9.866 8.108 1.00 94.12 99 LYS A O 1
ATOM 807 N N . ILE A 1 100 ? -7.328 -9.154 7.640 1.00 92.94 100 ILE A N 1
ATOM 808 C CA . ILE A 1 100 ? -8.048 -10.160 8.413 1.00 92.94 100 ILE A CA 1
ATOM 809 C C . ILE A 1 100 ? -8.934 -10.960 7.467 1.00 92.94 100 ILE A C 1
ATOM 811 O O . ILE A 1 100 ? -9.561 -10.408 6.567 1.00 92.94 100 ILE A O 1
ATOM 815 N N . GLU A 1 101 ? -8.934 -12.271 7.654 1.00 86.81 101 GLU A N 1
ATOM 816 C CA . GLU A 1 101 ? -9.877 -13.167 7.001 1.00 86.81 101 GLU A CA 1
ATOM 817 C C . GLU A 1 101 ? -11.113 -13.184 7.894 1.00 86.81 101 GLU A C 1
ATOM 819 O O . GLU A 1 101 ? -11.027 -13.570 9.061 1.00 86.81 101 GLU A O 1
ATOM 824 N N . CYS A 1 102 ? -12.236 -12.673 7.397 1.00 68.25 102 CYS A N 1
ATOM 825 C CA . CYS A 1 102 ? -13.490 -12.792 8.122 1.00 68.25 102 CYS A CA 1
ATOM 826 C C . CYS A 1 102 ? -13.901 -14.257 8.118 1.00 68.25 102 CYS A C 1
ATOM 828 O O . CYS A 1 102 ? -14.323 -14.782 7.095 1.00 68.25 102 CYS A O 1
ATOM 830 N N . GLN A 1 103 ? -13.751 -14.911 9.262 1.00 58.72 103 GLN A N 1
ATOM 831 C CA . GLN A 1 103 ? -14.767 -15.862 9.676 1.00 58.72 103 GLN A CA 1
ATOM 832 C C . GLN A 1 103 ? -15.939 -15.008 10.147 1.00 58.72 103 GLN A C 1
ATOM 834 O O . GLN A 1 103 ? -15.709 -13.986 10.799 1.00 58.72 103 GLN A O 1
ATOM 839 N N . ASP A 1 104 ? -17.147 -15.357 9.725 1.00 48.16 104 ASP A N 1
ATOM 840 C CA . ASP A 1 104 ? -18.387 -14.668 10.064 1.00 48.16 104 ASP A CA 1
ATOM 841 C C . ASP A 1 104 ? -18.612 -14.723 11.586 1.00 48.16 104 ASP A C 1
ATOM 843 O O . ASP A 1 104 ? -19.327 -15.569 12.104 1.00 48.16 104 ASP A O 1
ATOM 847 N N . ALA A 1 105 ? -17.918 -13.865 12.324 1.00 49.16 105 ALA A N 1
ATOM 848 C CA . ALA A 1 105 ? -18.256 -13.492 13.679 1.00 49.16 105 ALA A CA 1
ATOM 849 C C . ALA A 1 105 ? -18.861 -12.104 13.540 1.00 49.16 105 ALA A C 1
ATOM 851 O O . ALA A 1 105 ? -18.172 -11.123 13.237 1.00 49.16 105 ALA A O 1
ATOM 852 N N . GLU A 1 106 ? -20.183 -12.082 13.606 1.00 50.69 106 GLU A N 1
ATOM 853 C CA . GLU A 1 106 ? -20.983 -10.876 13.667 1.00 50.69 106 GLU A CA 1
ATOM 854 C C . GLU A 1 106 ? -20.391 -9.983 14.766 1.00 50.69 106 GLU A C 1
ATOM 856 O O . GLU A 1 106 ? -20.051 -10.451 15.852 1.00 50.69 106 GLU A O 1
ATOM 861 N N . ASP A 1 107 ? -20.149 -8.712 14.434 1.00 51.06 107 ASP A N 1
ATOM 862 C CA . ASP A 1 107 ? -19.731 -7.718 15.418 1.00 51.06 107 ASP A CA 1
ATOM 863 C C . ASP A 1 107 ? -20.957 -7.448 16.315 1.00 51.06 107 ASP A C 1
ATOM 865 O O . ASP A 1 107 ? -21.681 -6.474 16.103 1.00 51.06 107 ASP A O 1
ATOM 869 N N . GLU A 1 108 ? -21.238 -8.346 17.258 1.00 49.94 108 GLU A N 1
ATOM 870 C CA . GLU A 1 108 ? -22.085 -8.060 18.410 1.00 49.94 108 GLU A CA 1
ATOM 871 C C . GLU A 1 108 ? -21.261 -7.163 19.336 1.00 49.94 108 GLU A C 1
ATOM 873 O O . GLU A 1 108 ? -20.489 -7.611 20.182 1.00 49.94 108 GLU A O 1
ATOM 878 N N . ASP A 1 109 ? -21.363 -5.853 19.1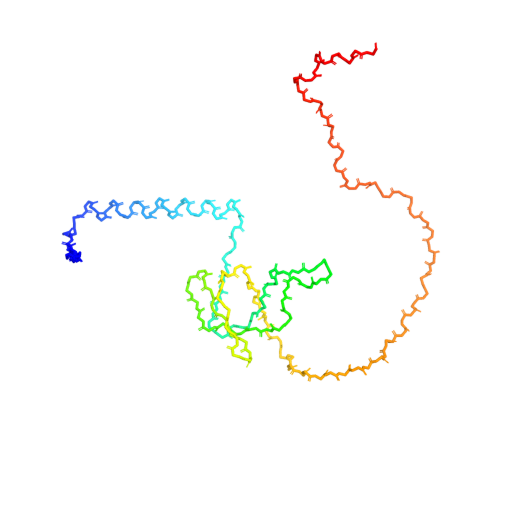04 1.00 48.72 109 ASP A N 1
ATOM 879 C CA . ASP A 1 109 ? -21.045 -4.848 20.113 1.00 48.72 109 ASP A CA 1
ATOM 880 C C . ASP A 1 109 ? -22.117 -4.959 21.222 1.00 48.72 109 ASP A C 1
ATOM 882 O O . ASP A 1 109 ? -23.024 -4.131 21.305 1.00 48.72 109 ASP A O 1
ATOM 886 N N . GLU A 1 110 ? -22.053 -6.010 22.042 1.00 42.31 110 GLU A N 1
ATOM 887 C CA . GLU A 1 110 ? -22.743 -6.061 23.328 1.00 42.31 110 GLU A CA 1
ATOM 888 C C . GLU A 1 110 ? -21.714 -5.831 24.435 1.00 42.31 110 GLU A C 1
ATOM 890 O O . GLU A 1 110 ? -20.868 -6.674 24.736 1.00 42.31 110 GLU A O 1
ATOM 895 N N . ASP A 1 111 ? -21.781 -4.638 25.025 1.00 48.06 111 ASP A N 1
ATOM 896 C CA . ASP A 1 111 ? -21.216 -4.343 26.335 1.00 48.06 111 ASP A CA 1
ATOM 897 C C . ASP A 1 111 ? -21.935 -5.236 27.374 1.00 48.06 111 ASP A C 1
ATOM 899 O O . ASP A 1 111 ? -22.900 -4.808 28.006 1.00 48.06 111 ASP A O 1
ATOM 903 N N . GLN A 1 112 ? -21.520 -6.499 27.510 1.00 42.31 112 GLN A N 1
ATOM 904 C CA . GLN A 1 112 ? -21.903 -7.359 28.630 1.00 42.31 112 GLN A CA 1
ATOM 905 C C . GLN A 1 112 ? -20.745 -7.411 29.628 1.00 42.31 112 GLN A C 1
ATOM 907 O O . GLN A 1 112 ? -19.758 -8.131 29.458 1.00 42.31 112 GLN A O 1
ATOM 912 N N . ASP A 1 113 ? -20.878 -6.588 30.667 1.00 49.56 113 ASP A N 1
ATOM 913 C CA . ASP A 1 113 ? -20.262 -6.827 31.966 1.00 49.56 113 ASP A CA 1
ATOM 914 C C . ASP A 1 113 ? -20.876 -8.115 32.540 1.00 49.56 113 ASP A C 1
ATOM 916 O O . ASP A 1 113 ? -21.881 -8.053 33.239 1.00 49.56 113 ASP A O 1
ATOM 920 N N . ASP A 1 114 ? -20.294 -9.274 32.235 1.00 41.41 114 ASP A N 1
ATOM 921 C CA . ASP A 1 114 ? -20.593 -10.516 32.949 1.00 41.41 114 ASP A CA 1
ATOM 922 C C . ASP A 1 114 ? -19.290 -11.105 33.504 1.00 41.41 114 ASP A C 1
ATOM 924 O O . ASP A 1 114 ? -18.505 -11.791 32.840 1.00 41.41 114 ASP A O 1
ATOM 928 N N . ASP A 1 115 ? -19.058 -10.755 34.769 1.00 50.81 115 ASP A N 1
ATOM 929 C CA . ASP A 1 115 ? -18.228 -11.485 35.716 1.00 50.81 115 ASP A CA 1
ATOM 930 C C . ASP A 1 115 ? -18.739 -12.930 35.829 1.00 50.81 115 ASP A C 1
ATOM 932 O O . ASP A 1 115 ? -19.567 -13.221 36.680 1.00 50.81 115 ASP A O 1
ATOM 936 N N . ASP A 1 116 ? -18.233 -13.854 35.015 1.00 48.66 116 ASP A N 1
ATOM 937 C CA . ASP A 1 116 ? -18.272 -15.281 35.356 1.00 48.66 116 ASP A CA 1
ATOM 938 C C . ASP A 1 116 ? -17.103 -16.020 34.698 1.00 48.66 116 ASP A C 1
ATOM 940 O O . ASP A 1 116 ? -17.183 -16.646 33.640 1.00 48.66 116 ASP A O 1
ATOM 944 N N . LEU A 1 117 ? -15.953 -15.907 35.363 1.00 46.31 117 LEU A N 1
ATOM 945 C CA . LEU A 1 117 ? -14.761 -16.704 35.114 1.00 46.31 117 LEU A CA 1
ATOM 946 C C . LEU A 1 117 ? -14.997 -18.116 35.690 1.00 46.31 117 LEU A C 1
ATOM 948 O O . LEU A 1 117 ? -15.040 -18.248 36.915 1.00 46.31 117 LEU A O 1
ATOM 952 N N . PRO A 1 118 ? -15.127 -19.190 34.885 1.00 42.62 118 PRO A N 1
ATOM 953 C CA . PRO A 1 118 ? -15.196 -20.529 35.448 1.00 42.62 118 PRO A CA 1
ATOM 954 C C . PRO A 1 118 ? -13.839 -20.895 36.058 1.00 42.62 118 PRO A C 1
ATOM 956 O O . PRO A 1 118 ? -12.812 -20.959 35.377 1.00 42.62 118 PRO A O 1
ATOM 959 N N . ASP A 1 119 ? -13.872 -21.122 37.368 1.00 51.16 119 ASP A N 1
ATOM 960 C CA . ASP A 1 119 ? -12.782 -21.593 38.214 1.00 51.16 119 ASP A CA 1
ATOM 961 C C . ASP A 1 119 ? -12.283 -22.973 37.749 1.00 51.16 119 ASP A C 1
ATOM 963 O O . ASP A 1 119 ? -12.795 -24.019 38.144 1.00 51.16 119 ASP A O 1
ATOM 967 N N . LEU A 1 120 ? -11.290 -22.985 36.858 1.00 47.75 120 LEU A N 1
ATOM 968 C CA . LEU A 1 120 ? -10.513 -24.175 36.508 1.00 47.75 120 LEU A CA 1
ATOM 969 C C . LEU A 1 120 ? -9.197 -24.173 37.293 1.00 47.75 120 LEU A C 1
ATOM 971 O O . LEU A 1 120 ? -8.104 -24.057 36.738 1.00 47.75 120 LEU A O 1
ATOM 975 N N . LEU A 1 121 ? -9.313 -24.320 38.613 1.00 44.22 121 LEU A N 1
ATOM 976 C CA . LEU A 1 121 ? -8.227 -24.801 39.461 1.00 44.22 121 LEU A CA 1
ATOM 977 C C . LEU A 1 121 ? -8.065 -26.312 39.244 1.00 44.22 121 LEU A C 1
ATOM 979 O O . LEU A 1 121 ? -8.559 -27.130 40.019 1.00 44.22 121 LEU A O 1
ATOM 983 N N . GLU A 1 122 ? -7.344 -26.705 38.194 1.00 54.75 122 GLU A N 1
ATOM 984 C CA . GLU A 1 122 ? -6.702 -28.018 38.232 1.00 54.75 122 GLU A CA 1
ATOM 985 C C . GLU A 1 122 ? -5.582 -27.979 39.287 1.00 54.75 122 GLU A C 1
ATOM 987 O O . GLU A 1 122 ? -4.752 -27.062 39.267 1.00 54.75 122 GLU A O 1
ATOM 992 N N . PRO A 1 123 ? -5.528 -28.940 40.229 1.00 46.38 123 PRO A N 1
ATOM 993 C CA . PRO A 1 123 ? -4.454 -28.993 41.205 1.00 46.38 123 PRO A CA 1
ATOM 994 C C . PRO A 1 123 ? -3.147 -29.313 40.478 1.00 46.38 123 PRO A C 1
ATOM 996 O O . PRO A 1 123 ? -2.928 -30.433 40.014 1.00 46.38 123 PRO A O 1
ATOM 999 N N . ILE A 1 124 ? -2.268 -28.314 40.390 1.00 44.69 124 ILE A N 1
ATOM 1000 C CA . ILE A 1 124 ? -0.880 -28.490 39.974 1.00 44.69 124 ILE A CA 1
ATOM 1001 C C . ILE A 1 124 ? -0.249 -29.441 40.993 1.00 44.69 124 ILE A C 1
ATOM 1003 O O . ILE A 1 124 ? -0.008 -29.068 42.138 1.00 44.69 124 ILE A O 1
ATOM 1007 N N . GLN A 1 125 ? -0.038 -30.695 40.595 1.00 45.09 125 GLN A N 1
ATOM 1008 C CA . GLN A 1 125 ? 0.787 -31.614 41.363 1.00 45.09 125 GLN A CA 1
ATOM 1009 C C . GLN A 1 125 ? 2.220 -31.085 41.323 1.00 45.09 125 GLN A C 1
ATOM 1011 O O . GLN A 1 125 ? 2.848 -31.044 40.264 1.00 45.09 125 GLN A O 1
ATOM 1016 N N . ASP A 1 126 ? 2.710 -30.658 42.484 1.00 45.25 126 ASP A N 1
ATOM 1017 C CA . ASP A 1 126 ? 4.099 -30.289 42.716 1.00 45.25 126 ASP A CA 1
ATOM 1018 C C . ASP A 1 126 ? 5.010 -31.489 42.426 1.00 45.25 126 ASP A C 1
ATOM 1020 O O . ASP A 1 126 ? 5.249 -32.348 43.273 1.00 45.25 126 ASP A O 1
ATOM 1024 N N . SER A 1 127 ? 5.529 -31.561 41.203 1.00 45.88 127 SER A N 1
ATOM 1025 C CA . SER A 1 127 ? 6.723 -32.339 40.894 1.00 45.88 127 SER A CA 1
ATOM 1026 C C . SER A 1 127 ? 7.923 -31.391 40.862 1.00 45.88 127 SER A C 1
ATOM 1028 O O . SER A 1 127 ? 8.073 -30.605 39.928 1.00 45.88 127 SER A O 1
ATOM 1030 N N . ASP A 1 128 ? 8.701 -31.487 41.939 1.00 57.03 128 ASP A N 1
ATOM 1031 C CA . ASP A 1 128 ? 10.025 -30.956 42.294 1.00 57.03 128 ASP A CA 1
ATOM 1032 C C . ASP A 1 128 ? 10.939 -30.304 41.223 1.00 57.03 128 ASP A C 1
ATOM 1034 O O . ASP A 1 128 ? 10.870 -30.583 40.023 1.00 57.03 128 ASP A O 1
ATOM 1038 N N . PRO A 1 129 ? 11.874 -29.428 41.660 1.00 45.19 129 PRO A N 1
ATOM 1039 C CA . PRO A 1 129 ? 12.529 -28.449 40.806 1.00 45.19 129 PRO A CA 1
ATOM 1040 C C . PRO A 1 129 ? 13.519 -29.106 39.846 1.00 45.19 129 PRO A C 1
ATOM 1042 O O . PRO A 1 129 ? 14.540 -29.663 40.246 1.00 45.19 129 PRO A O 1
ATOM 1045 N N . ASN A 1 130 ? 13.268 -28.947 38.549 1.00 49.66 130 ASN A N 1
ATOM 1046 C CA . ASN A 1 130 ? 14.262 -29.226 37.522 1.00 49.66 130 ASN A CA 1
ATOM 1047 C C . ASN A 1 130 ? 15.470 -28.277 37.713 1.00 49.66 130 ASN A C 1
ATOM 1049 O O . ASN A 1 130 ? 15.306 -27.054 37.593 1.00 49.66 130 ASN A O 1
ATOM 1053 N N . PRO A 1 131 ? 16.678 -28.782 38.029 1.00 49.47 131 PRO A N 1
ATOM 1054 C CA . PRO A 1 131 ? 17.820 -27.931 38.316 1.00 49.47 131 PRO A CA 1
ATOM 1055 C C . PRO A 1 131 ? 18.300 -27.226 37.042 1.00 49.47 131 PRO A C 1
ATOM 1057 O O . PRO A 1 131 ? 18.675 -27.852 36.057 1.00 49.47 131 PRO A O 1
ATOM 1060 N N . ALA A 1 132 ? 18.318 -25.893 37.103 1.00 54.94 132 ALA A N 1
ATOM 1061 C CA . ALA A 1 132 ? 19.119 -24.997 36.271 1.00 54.94 132 ALA A CA 1
ATOM 1062 C C . ALA A 1 132 ? 19.109 -25.284 34.754 1.00 54.94 132 ALA A C 1
ATOM 1064 O O . ALA A 1 132 ? 20.078 -25.777 34.178 1.00 54.94 132 ALA A O 1
ATOM 1065 N N . SER A 1 133 ? 18.061 -24.832 34.060 1.00 59.19 133 SER A N 1
ATOM 1066 C CA . SER A 1 133 ? 18.169 -24.601 32.613 1.00 59.19 133 SER A CA 1
ATOM 1067 C C . SER A 1 133 ? 19.259 -23.546 32.340 1.00 59.19 133 SER A C 1
ATOM 1069 O O . SER A 1 133 ? 19.135 -22.418 32.832 1.00 59.19 133 SER A O 1
ATOM 1071 N N . PRO A 1 134 ? 20.325 -23.842 31.570 1.00 58.91 134 PRO A N 1
ATOM 1072 C CA . PRO A 1 134 ? 21.380 -22.870 31.316 1.00 58.91 134 PRO A CA 1
ATOM 1073 C C . PRO A 1 134 ? 20.845 -21.721 30.454 1.00 58.91 134 PRO A C 1
ATOM 1075 O O . PRO A 1 134 ? 20.143 -21.920 29.460 1.00 58.91 134 PRO A O 1
ATOM 1078 N N . ALA A 1 135 ? 21.185 -20.492 30.845 1.00 58.88 135 ALA A N 1
ATOM 1079 C CA . ALA A 1 135 ? 20.767 -19.273 30.169 1.00 58.88 135 ALA A CA 1
ATOM 1080 C C . ALA A 1 135 ? 21.054 -19.327 28.653 1.00 58.88 135 ALA A C 1
ATOM 1082 O O . ALA A 1 135 ? 22.204 -19.419 28.227 1.00 58.88 135 ALA A O 1
ATOM 1083 N N . ARG A 1 136 ? 20.010 -19.154 27.828 1.00 58.53 136 ARG A N 1
ATOM 1084 C CA . ARG A 1 136 ? 20.049 -18.994 26.354 1.00 58.53 136 ARG A CA 1
ATOM 1085 C C . ARG A 1 136 ? 20.751 -17.708 25.874 1.00 58.53 136 ARG A C 1
ATOM 1087 O O . ARG A 1 136 ? 20.438 -17.180 24.808 1.00 58.53 136 ARG A O 1
ATOM 1094 N N . ARG A 1 137 ? 21.673 -17.136 26.648 1.00 60.88 137 ARG A N 1
ATOM 1095 C CA . ARG A 1 137 ? 22.428 -15.950 26.236 1.00 60.88 137 ARG A CA 1
ATOM 1096 C C . ARG A 1 137 ? 23.765 -16.409 25.679 1.00 60.88 137 ARG A C 1
ATOM 1098 O O . ARG A 1 137 ? 24.516 -17.085 26.370 1.00 60.88 137 ARG A O 1
ATOM 1105 N N . SER A 1 138 ? 24.072 -16.033 24.436 1.00 65.31 138 SER A N 1
ATOM 1106 C CA . SER A 1 138 ? 25.383 -16.321 23.856 1.00 65.31 138 SER A CA 1
ATOM 1107 C C . SER A 1 138 ? 26.466 -15.724 24.755 1.00 65.31 138 SER A C 1
ATOM 1109 O O . SER A 1 138 ? 26.586 -14.497 24.838 1.00 65.31 138 SER A O 1
ATOM 1111 N N . GLN A 1 139 ? 27.254 -16.573 25.407 1.00 65.44 139 GLN A N 1
ATOM 1112 C CA . GLN A 1 139 ? 28.473 -16.167 26.097 1.00 65.44 139 GLN A CA 1
ATOM 1113 C C . GLN A 1 139 ? 29.540 -15.909 25.030 1.00 65.44 139 GLN A C 1
ATOM 1115 O O . GLN A 1 139 ? 30.440 -16.712 24.802 1.00 65.44 139 GLN A O 1
ATOM 1120 N N . ARG A 1 140 ? 29.385 -14.813 24.278 1.00 72.94 140 ARG A N 1
ATOM 1121 C CA . ARG A 1 140 ? 30.450 -14.363 23.383 1.00 72.94 140 ARG A CA 1
ATOM 1122 C C . ARG A 1 140 ? 31.573 -13.812 24.261 1.00 72.94 140 ARG A C 1
ATOM 1124 O O . ARG A 1 140 ? 31.283 -12.939 25.083 1.00 72.94 140 ARG A O 1
ATOM 1131 N N . PRO A 1 141 ? 32.829 -14.254 24.089 1.00 76.00 141 PRO A N 1
ATOM 1132 C CA . PRO A 1 141 ? 33.945 -13.632 24.783 1.00 76.00 141 PRO A CA 1
ATOM 1133 C C . PRO A 1 141 ? 33.997 -12.155 24.379 1.00 76.00 141 PRO A C 1
ATOM 1135 O O . PRO A 1 141 ? 34.167 -11.821 23.204 1.00 76.00 141 PRO A O 1
ATOM 1138 N N . ARG A 1 142 ? 33.794 -11.255 25.346 1.00 76.50 142 ARG A N 1
ATOM 1139 C CA . ARG A 1 142 ? 33.939 -9.815 25.124 1.00 76.50 142 ARG A CA 1
ATOM 1140 C C . ARG A 1 142 ? 35.434 -9.518 25.091 1.00 76.50 142 ARG A C 1
ATOM 1142 O O . ARG A 1 142 ? 36.097 -9.617 26.116 1.00 76.50 142 ARG A O 1
ATOM 1149 N N . ARG A 1 143 ? 35.972 -9.192 23.916 1.00 79.00 143 ARG A N 1
ATOM 1150 C CA . ARG A 1 143 ? 37.342 -8.677 23.797 1.00 79.00 143 ARG A CA 1
ATOM 1151 C C . ARG A 1 143 ? 37.338 -7.182 24.095 1.00 79.00 143 ARG A C 1
ATOM 1153 O O . ARG A 1 143 ? 36.451 -6.470 23.622 1.00 79.00 143 ARG A O 1
ATOM 1160 N N . LEU A 1 144 ? 38.311 -6.729 24.881 1.00 80.38 144 LEU A N 1
ATOM 1161 C CA . LEU A 1 144 ? 38.551 -5.304 25.084 1.00 80.38 144 LEU A CA 1
ATOM 1162 C C . LEU A 1 144 ? 38.974 -4.658 23.751 1.00 80.38 144 LEU A C 1
ATOM 1164 O O . LEU A 1 144 ? 39.626 -5.324 22.939 1.00 80.38 144 LEU A O 1
ATOM 1168 N N . PRO A 1 145 ? 38.589 -3.395 23.499 1.00 86.31 145 PRO A N 1
ATOM 1169 C CA . PRO A 1 145 ? 39.018 -2.669 22.311 1.00 86.31 145 PRO A CA 1
ATOM 1170 C C . PRO A 1 145 ? 40.543 -2.635 22.199 1.00 86.31 145 PRO A C 1
ATOM 1172 O O . PRO A 1 145 ? 41.239 -2.446 23.193 1.00 86.31 145 PRO A O 1
ATOM 1175 N N . GLU A 1 146 ? 41.062 -2.783 20.982 1.00 85.94 146 GLU A N 1
ATOM 1176 C CA . GLU A 1 146 ? 42.505 -2.894 20.742 1.00 85.94 146 GLU A CA 1
ATOM 1177 C C . GLU A 1 146 ? 43.305 -1.677 21.220 1.00 85.94 146 GLU A C 1
ATOM 1179 O O . GLU A 1 146 ? 44.391 -1.834 21.765 1.00 85.94 146 GLU A O 1
ATOM 1184 N N . HIS A 1 147 ? 42.737 -0.482 21.092 1.00 87.31 147 HIS A N 1
ATOM 1185 C CA . HIS A 1 147 ? 43.376 0.768 21.500 1.00 87.31 147 HIS A CA 1
ATOM 1186 C C . HIS A 1 147 ? 43.452 0.965 23.023 1.00 87.31 147 HIS A C 1
ATOM 1188 O O . HIS A 1 147 ? 44.068 1.921 23.476 1.00 87.31 147 HIS A O 1
ATOM 1194 N N . LEU A 1 148 ? 42.802 0.105 23.817 1.00 86.25 148 LEU A N 1
ATOM 1195 C CA . LEU A 1 148 ? 42.777 0.207 25.280 1.00 86.25 148 LEU A CA 1
ATOM 1196 C C . LEU A 1 148 ? 43.783 -0.742 25.955 1.00 86.25 148 LEU A C 1
ATOM 1198 O O . LEU A 1 148 ? 43.783 -0.860 27.176 1.00 86.25 148 LEU A O 1
ATOM 1202 N N . LYS A 1 149 ? 44.628 -1.431 25.172 1.00 80.62 149 LYS A N 1
ATOM 1203 C CA . LYS A 1 149 ? 45.678 -2.332 25.684 1.00 80.62 149 LYS A CA 1
ATOM 1204 C C . LYS A 1 149 ? 46.748 -1.591 26.491 1.00 80.62 149 LYS A C 1
ATOM 1206 O O . LYS A 1 149 ? 47.255 -2.141 27.460 1.00 80.62 149 LYS A O 1
ATOM 1211 N N . ASP A 1 150 ? 47.027 -0.345 26.121 1.00 85.94 150 ASP A N 1
ATOM 1212 C CA . ASP A 1 150 ? 48.137 0.439 26.675 1.00 85.94 150 ASP A CA 1
ATOM 1213 C C . ASP A 1 150 ? 47.670 1.404 27.780 1.00 85.94 150 ASP A C 1
ATOM 1215 O O . ASP A 1 150 ? 48.417 2.271 28.233 1.00 85.94 150 ASP A O 1
ATOM 1219 N N . TYR A 1 151 ? 46.409 1.286 28.206 1.00 86.56 151 TYR A N 1
ATOM 1220 C CA . TYR A 1 151 ? 45.828 2.168 29.206 1.00 86.56 151 TYR A CA 1
ATOM 1221 C C . TYR A 1 151 ? 46.256 1.746 30.615 1.00 86.56 151 TYR A C 1
ATOM 1223 O O . TYR A 1 151 ? 45.741 0.781 31.181 1.00 86.56 151 TYR A O 1
ATOM 1231 N N . VAL A 1 152 ? 47.203 2.490 31.185 1.00 81.31 152 VAL A N 1
ATOM 1232 C CA . VAL A 1 152 ? 47.617 2.356 32.584 1.00 81.31 152 VAL A CA 1
ATOM 1233 C C . VAL A 1 152 ? 46.725 3.254 33.438 1.00 81.31 152 VAL A C 1
ATOM 1235 O O . VAL A 1 152 ? 46.699 4.471 33.265 1.00 81.31 152 VAL A O 1
ATOM 1238 N N . MET A 1 153 ? 45.969 2.645 34.351 1.00 76.00 153 MET A N 1
ATOM 1239 C CA . MET A 1 153 ? 45.246 3.377 35.390 1.00 76.00 153 MET A CA 1
ATOM 1240 C C . MET A 1 153 ? 46.253 3.831 36.442 1.00 76.00 153 MET A C 1
ATOM 1242 O O . MET A 1 153 ? 46.812 3.000 37.154 1.00 76.00 153 MET A O 1
ATOM 1246 N N . ASN A 1 154 ? 46.493 5.136 36.532 1.00 68.56 154 ASN A N 1
ATOM 1247 C CA . ASN A 1 154 ? 47.317 5.700 37.594 1.00 68.56 154 ASN A CA 1
ATOM 1248 C C . ASN A 1 154 ? 46.523 5.631 38.907 1.00 68.56 154 ASN A C 1
ATOM 1250 O O . ASN A 1 154 ? 45.518 6.330 39.049 1.00 68.56 154 ASN A O 1
ATOM 1254 N N . THR A 1 155 ? 46.951 4.765 39.826 1.00 63.66 155 THR A N 1
ATOM 1255 C CA . THR A 1 155 ? 46.472 4.690 41.217 1.00 63.66 155 THR A CA 1
ATOM 1256 C C . THR A 1 155 ? 47.401 5.441 42.148 1.00 63.66 155 THR A C 1
ATOM 1258 O O . THR A 1 155 ? 48.628 5.250 41.981 1.00 63.66 155 THR A O 1
#

Sequence (155 aa):
MRGKLPSACTPQDPDAIKMKETDSIAKKKMKRYADERRGTRPQYFDMKDRVLVKNQNRRKLDSVYNQRPYEVVAVNGSMITTEAKNGKRITRNASFFKKIECQDAEDEDEDQDDDDLPDLLEPIQDSDPNPASPARRSQRPRRLPEHLKDYVMNT

pLDDT: mean 79.34, std 19.12, range [41.41, 98.19]

Nearest PDB structures (foldseek):
  7uwz-assembly1_A  TM=7.353E-01  e=2.400E-03  synthetic construct
  3s3n-assembly1_A-2  TM=8.666E-01  e=2.454E-02  Human spumaretrovirus
  7tzk-assembly2_B  TM=6.293E-01  e=1.467E-01  Homo sapiens
  1wxt-assembly1_A  TM=5.490E-01  e=1.467E-01  Homo sapiens
  6gc6-assembly1_C  TM=5.593E-01  e=6.912E-01  Escherichia coli K-12

Organism: Capitella teleta (NCBI:txid283909)

Radius of gyration: 29.31 Å; Cα contacts (8 Å, |Δi|>4): 110; chains: 1; bounding box: 71×65×76 Å